Protein AF-A0A3B8YUJ9-F1 (afdb_monomer_lite)

Secondary structure (DSSP, 8-state):
----SSHHHHHHHHHHTT-SEEEE---TTTHHHHHHHHHHHHTTSS-EEEEES--TTHHHHHHTT--EEE-TTS-HHHHHHHHHHHH-

Radius of gyration: 12.64 Å; chains: 1; bounding box: 32×29×30 Å

Foldseek 3Di:
DPDDPALVRQLVVCVVVVHQEDEDDDDLVCCVPNVLVNVVSCPPPNHQYEYADCHPCNVVSVVSVNDHYHYPP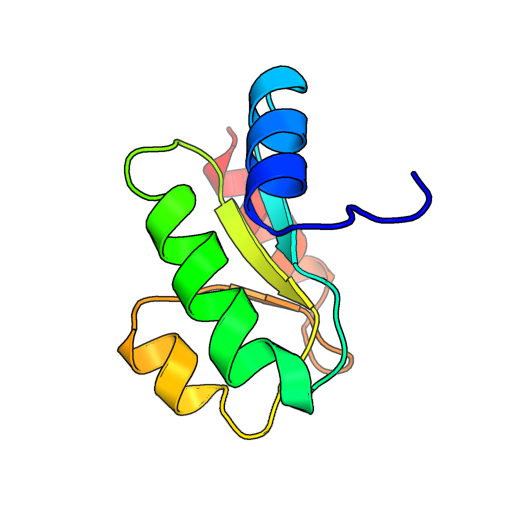DPVVVNVVVSVVSVD

Sequence (88 aa):
NNGFPTVEDGVTAARNAGADVVVLCSSDDEYVELAPKAFDLLKGGKEIFVVAGAPACMDDLKAHGIEYFIHVRSNVYETLKGFNKRLL

Structure (mmCIF, N/CA/C/O backbone):
data_AF-A0A3B8YUJ9-F1
#
_entry.id   AF-A0A3B8YUJ9-F1
#
loop_
_atom_site.group_PDB
_atom_site.id
_atom_site.type_symbol
_atom_site.label_atom_id
_atom_site.label_alt_id
_atom_site.label_comp_id
_atom_site.label_asym_id
_atom_site.label_entity_id
_atom_site.label_seq_id
_atom_site.pdbx_PDB_ins_code
_atom_site.Cartn_x
_atom_site.Cartn_y
_atom_site.Cartn_z
_atom_site.occupancy
_atom_site.B_iso_or_equiv
_atom_site.auth_seq_id
_atom_site.auth_comp_id
_atom_site.auth_asym_id
_atom_site.auth_atom_id
_atom_site.pdbx_PDB_model_num
ATOM 1 N N . ASN A 1 1 ? 5.081 15.516 2.692 1.00 62.22 1 ASN A N 1
ATOM 2 C CA . ASN A 1 1 ? 5.929 14.558 3.425 1.00 62.22 1 ASN A CA 1
ATOM 3 C C . ASN A 1 1 ? 7.006 14.096 2.453 1.00 62.22 1 ASN A C 1
ATOM 5 O O . ASN A 1 1 ? 6.643 13.802 1.323 1.00 62.22 1 ASN A O 1
ATOM 9 N N . ASN A 1 2 ? 8.284 14.110 2.833 1.00 82.12 2 ASN A N 1
ATOM 10 C CA . ASN A 1 2 ? 9.413 13.836 1.925 1.00 82.12 2 ASN A CA 1
ATOM 11 C C . ASN A 1 2 ? 9.762 12.337 1.839 1.00 82.12 2 ASN A C 1
ATOM 13 O O . ASN A 1 2 ? 10.866 11.984 1.441 1.00 82.12 2 ASN A O 1
ATOM 17 N N . GLY A 1 3 ? 8.829 11.466 2.227 1.00 87.06 3 GLY A N 1
ATOM 18 C CA . GLY A 1 3 ? 9.073 10.040 2.416 1.00 87.06 3 GLY A CA 1
ATOM 19 C C . GLY A 1 3 ? 9.495 9.716 3.848 1.00 87.06 3 GLY A C 1
ATOM 20 O O . GLY A 1 3 ? 9.678 10.608 4.679 1.00 87.06 3 GLY A O 1
ATOM 21 N N . PHE A 1 4 ? 9.613 8.423 4.130 1.00 93.00 4 PHE A N 1
ATOM 22 C CA . PHE A 1 4 ? 10.020 7.901 5.430 1.00 93.00 4 PHE A CA 1
ATOM 23 C C . PHE A 1 4 ? 11.326 7.115 5.285 1.00 93.00 4 PHE A C 1
ATOM 25 O O . PHE A 1 4 ? 11.486 6.425 4.279 1.00 93.00 4 PHE A O 1
ATOM 32 N N . PRO A 1 5 ? 12.247 7.185 6.263 1.00 91.19 5 PRO A N 1
ATOM 33 C CA . PRO A 1 5 ? 13.497 6.426 6.212 1.00 91.19 5 PRO A CA 1
ATOM 34 C C . PRO A 1 5 ? 13.284 4.909 6.270 1.00 91.19 5 PRO A C 1
ATOM 36 O O . PRO A 1 5 ? 14.106 4.153 5.762 1.00 91.19 5 PRO A O 1
ATOM 39 N N . THR A 1 6 ? 12.198 4.466 6.910 1.00 94.31 6 THR A N 1
ATOM 40 C CA . THR A 1 6 ? 11.852 3.053 7.073 1.00 94.31 6 THR A CA 1
ATOM 41 C C . THR A 1 6 ? 10.361 2.809 6.849 1.00 94.31 6 THR A C 1
ATOM 43 O O . THR A 1 6 ? 9.532 3.722 6.937 1.00 94.31 6 THR A O 1
ATOM 46 N N . VAL A 1 7 ? 10.006 1.549 6.583 1.00 95.56 7 VAL A N 1
ATOM 47 C CA . VAL A 1 7 ? 8.607 1.116 6.452 1.00 95.56 7 VAL A CA 1
ATOM 48 C C . VAL A 1 7 ? 7.863 1.299 7.776 1.00 95.56 7 VAL A C 1
ATOM 50 O O . VAL A 1 7 ? 6.721 1.748 7.789 1.00 95.56 7 VAL A O 1
ATOM 53 N N . GLU A 1 8 ? 8.520 0.993 8.891 1.00 95.88 8 GLU A N 1
ATOM 54 C CA . GLU A 1 8 ? 7.990 1.114 10.246 1.00 95.88 8 GLU A CA 1
ATOM 55 C C . GLU A 1 8 ? 7.596 2.553 10.587 1.00 95.88 8 GLU A C 1
ATOM 57 O O . GLU A 1 8 ? 6.505 2.783 11.119 1.00 95.88 8 GLU A O 1
ATOM 62 N N . ASP A 1 9 ? 8.445 3.521 10.231 1.00 95.75 9 ASP A N 1
ATOM 63 C CA . ASP A 1 9 ? 8.156 4.944 10.424 1.00 95.75 9 ASP A CA 1
ATOM 64 C C . ASP A 1 9 ? 6.932 5.367 9.604 1.00 95.75 9 ASP A C 1
ATOM 66 O O . ASP A 1 9 ? 6.050 6.070 10.104 1.00 95.75 9 ASP A O 1
ATOM 70 N N . GLY A 1 10 ? 6.840 4.889 8.358 1.00 95.88 10 GLY A N 1
ATOM 71 C CA . GLY A 1 10 ? 5.710 5.168 7.475 1.00 95.88 10 GLY A CA 1
ATOM 72 C C . GLY A 1 10 ? 4.394 4.576 7.975 1.00 95.88 10 GLY A C 1
ATOM 73 O O . GLY A 1 10 ? 3.383 5.277 8.020 1.00 95.88 10 GLY A O 1
ATOM 74 N N . VAL A 1 11 ? 4.406 3.315 8.415 1.00 95.81 11 VAL A N 1
ATOM 75 C CA . VAL A 1 11 ? 3.231 2.643 8.995 1.00 95.81 11 VAL A CA 1
ATOM 76 C C . VAL A 1 11 ? 2.790 3.337 10.283 1.00 95.81 11 VAL A C 1
ATOM 78 O O . VAL A 1 11 ? 1.601 3.590 10.477 1.00 95.81 11 VAL A O 1
ATOM 81 N N . THR A 1 12 ? 3.738 3.705 11.147 1.00 95.38 12 THR A N 1
ATOM 82 C CA . THR A 1 12 ? 3.444 4.424 12.393 1.00 95.38 12 THR A CA 1
ATOM 83 C C . THR A 1 12 ? 2.813 5.783 12.107 1.00 95.38 12 THR A C 1
ATOM 85 O O . THR A 1 12 ? 1.803 6.141 12.712 1.00 95.38 12 THR A O 1
ATOM 88 N N . ALA A 1 13 ? 3.357 6.534 11.147 1.00 95.94 13 ALA A N 1
ATOM 89 C CA . ALA A 1 13 ? 2.799 7.818 10.747 1.00 95.94 13 ALA A CA 1
ATOM 90 C C . ALA A 1 13 ? 1.394 7.685 10.138 1.00 95.94 13 ALA A C 1
ATOM 92 O O . ALA A 1 13 ? 0.522 8.490 10.461 1.00 95.94 13 ALA A O 1
ATOM 93 N N . ALA A 1 14 ? 1.154 6.664 9.308 1.00 95.75 14 ALA A N 1
ATOM 94 C CA . ALA A 1 14 ? -0.166 6.387 8.744 1.00 95.75 14 ALA A CA 1
ATOM 95 C C . ALA A 1 14 ? -1.206 6.082 9.835 1.00 95.75 14 ALA A C 1
ATOM 97 O O . ALA A 1 14 ? -2.289 6.672 9.838 1.00 95.75 14 ALA A O 1
ATOM 98 N N . ARG A 1 15 ? -0.848 5.237 10.810 1.00 94.50 15 ARG A N 1
ATOM 99 C CA . ARG A 1 15 ? -1.701 4.919 11.965 1.00 94.50 15 ARG A CA 1
ATOM 100 C C . ARG A 1 15 ? -1.986 6.137 12.834 1.00 94.50 15 ARG A C 1
ATOM 102 O O . ARG A 1 15 ? -3.136 6.374 13.192 1.00 94.50 15 ARG A O 1
ATOM 109 N N . ASN A 1 16 ? -0.966 6.941 13.127 1.00 95.19 16 ASN A N 1
ATOM 110 C CA . ASN A 1 16 ? -1.116 8.166 13.917 1.00 95.19 16 ASN A CA 1
ATOM 111 C C . ASN A 1 16 ? -1.987 9.213 13.212 1.00 95.19 16 ASN A C 1
ATOM 113 O O . ASN A 1 16 ? -2.687 9.976 13.873 1.00 95.19 16 ASN A O 1
ATOM 117 N N . ALA A 1 17 ? -1.966 9.240 11.879 1.00 95.19 17 ALA A N 1
ATOM 118 C CA . ALA A 1 17 ? -2.854 10.075 11.079 1.00 95.19 17 ALA A CA 1
ATOM 119 C C . ALA A 1 17 ? -4.292 9.527 11.000 1.00 95.19 17 ALA A C 1
ATOM 121 O O . ALA A 1 17 ? -5.160 10.197 10.445 1.00 95.19 17 ALA A O 1
ATOM 122 N N . GLY A 1 18 ? -4.550 8.322 11.525 1.00 95.00 18 GLY A N 1
ATOM 123 C CA . GLY A 1 18 ? -5.842 7.650 11.415 1.00 95.00 18 GLY A CA 1
ATOM 124 C C . GLY A 1 18 ? -6.212 7.313 9.972 1.00 95.00 18 GLY A C 1
ATOM 125 O O . GLY A 1 18 ? -7.397 7.310 9.647 1.00 95.00 18 GLY A O 1
ATOM 126 N N . ALA A 1 19 ? -5.216 7.083 9.110 1.00 96.06 19 ALA A N 1
ATOM 127 C CA . ALA A 1 19 ? -5.425 6.873 7.686 1.00 96.06 19 ALA A CA 1
ATOM 128 C C . ALA A 1 19 ? -6.299 5.641 7.425 1.00 96.06 19 ALA A C 1
ATOM 130 O O . ALA A 1 19 ? -6.087 4.588 8.013 1.00 96.06 19 ALA A O 1
ATOM 131 N N . ASP A 1 20 ? -7.250 5.761 6.503 1.00 96.75 20 ASP A N 1
ATOM 132 C CA . ASP A 1 20 ? -8.075 4.629 6.070 1.00 96.75 20 ASP A CA 1
ATOM 133 C C . ASP A 1 20 ? -7.475 3.886 4.866 1.00 96.75 20 ASP A C 1
ATOM 135 O O . ASP A 1 20 ? -7.825 2.740 4.590 1.00 96.75 20 ASP A O 1
ATOM 139 N N . VAL A 1 21 ? -6.552 4.528 4.145 1.00 96.88 21 VAL A N 1
ATOM 140 C CA . VAL A 1 21 ? -5.847 3.961 2.990 1.00 96.88 21 VAL A CA 1
ATOM 141 C C . VAL A 1 21 ? -4.362 4.281 3.108 1.00 96.88 21 VAL A C 1
ATOM 143 O O . VAL A 1 21 ? -3.988 5.437 3.311 1.00 96.88 21 VAL A O 1
ATOM 146 N N . VAL A 1 22 ? -3.515 3.267 2.9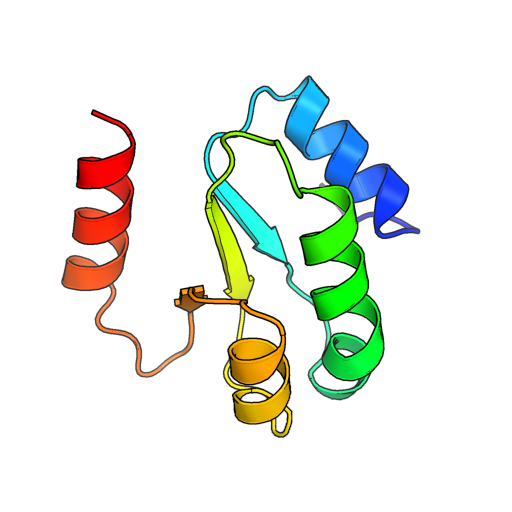38 1.00 97.19 22 VAL A N 1
ATOM 147 C CA . VAL A 1 22 ? -2.054 3.393 2.929 1.00 97.19 22 VAL A CA 1
ATOM 148 C C . VAL A 1 22 ? -1.531 2.944 1.574 1.00 97.19 22 VAL A C 1
ATOM 150 O O . VAL A 1 22 ? -1.676 1.784 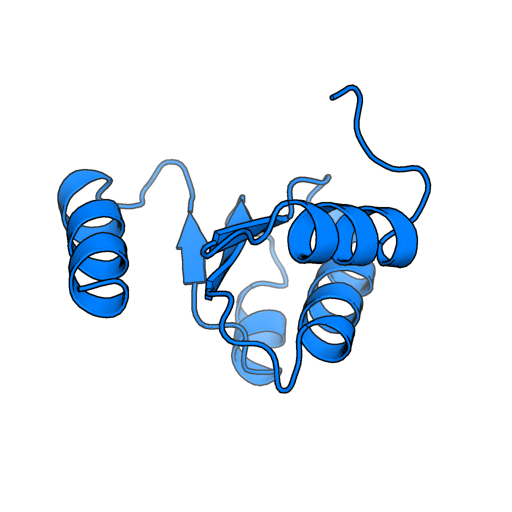1.198 1.00 97.19 22 VAL A O 1
ATOM 153 N N . VAL A 1 23 ? -0.913 3.871 0.842 1.00 96.88 23 VAL A N 1
ATOM 154 C CA . VAL A 1 23 ? -0.326 3.604 -0.475 1.00 96.88 23 VAL A CA 1
ATOM 155 C C . VAL A 1 23 ? 1.195 3.579 -0.352 1.00 96.88 23 VAL A C 1
ATOM 157 O O . VAL A 1 23 ? 1.803 4.603 -0.038 1.00 96.88 23 VAL A O 1
ATOM 160 N N . LEU A 1 24 ? 1.813 2.426 -0.604 1.00 96.94 24 LEU A N 1
ATOM 161 C CA . LEU A 1 24 ? 3.265 2.301 -0.680 1.00 96.94 24 LEU A CA 1
ATOM 162 C C . LEU A 1 24 ? 3.754 2.769 -2.055 1.00 96.94 24 LEU A C 1
ATOM 164 O O . LEU A 1 24 ? 3.288 2.271 -3.079 1.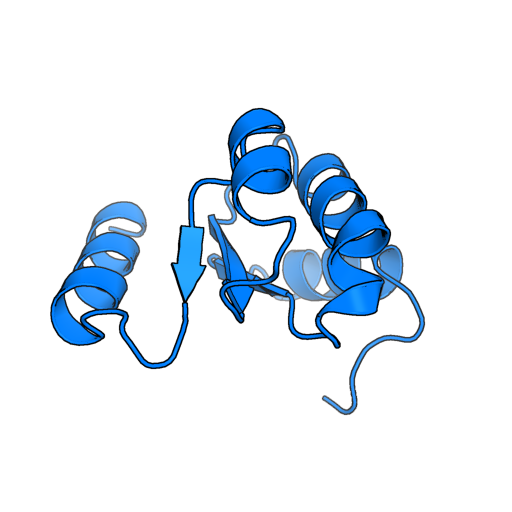00 96.94 24 LEU A O 1
ATOM 168 N N . CYS A 1 25 ? 4.707 3.700 -2.062 1.00 94.94 25 CYS A N 1
ATOM 169 C CA . CYS A 1 25 ? 5.335 4.243 -3.263 1.00 94.94 25 CYS A CA 1
ATOM 170 C C . CYS A 1 25 ? 6.860 4.154 -3.121 1.00 94.94 25 CYS A C 1
ATOM 172 O O . CYS A 1 25 ? 7.437 4.886 -2.320 1.00 94.94 25 CYS A O 1
ATOM 174 N N . SER A 1 26 ? 7.484 3.269 -3.897 1.00 93.56 26 SER A N 1
ATOM 175 C CA . SER A 1 26 ? 8.938 3.075 -3.993 1.00 93.56 26 SER A CA 1
ATOM 176 C C . SER A 1 26 ? 9.335 2.765 -5.439 1.00 93.56 26 SER A C 1
ATOM 178 O O . SER A 1 26 ? 8.506 2.861 -6.347 1.00 93.56 26 SER A O 1
ATOM 180 N N . SER A 1 27 ? 10.599 2.412 -5.668 1.00 91.44 27 SER A N 1
ATOM 181 C CA . SER A 1 27 ? 11.025 1.827 -6.941 1.00 91.44 27 SER A CA 1
ATOM 182 C C . SER A 1 27 ? 10.548 0.374 -7.100 1.00 91.44 27 SER A C 1
ATOM 184 O O . SER A 1 27 ? 10.251 -0.303 -6.114 1.00 91.44 27 SER A O 1
ATOM 186 N N . ASP A 1 28 ? 10.493 -0.114 -8.345 1.00 90.44 28 ASP A N 1
ATOM 187 C CA . ASP A 1 28 ? 10.027 -1.476 -8.644 1.00 90.44 28 ASP A CA 1
ATOM 188 C C . ASP A 1 28 ? 10.886 -2.562 -7.974 1.00 90.44 28 ASP A C 1
ATOM 190 O O . ASP A 1 28 ? 10.343 -3.552 -7.481 1.00 90.44 28 ASP A O 1
ATOM 194 N N . ASP A 1 29 ? 12.204 -2.350 -7.908 1.00 91.44 29 ASP A N 1
ATOM 195 C CA . ASP A 1 29 ? 13.159 -3.298 -7.322 1.00 91.44 29 ASP A CA 1
ATOM 196 C C . ASP A 1 29 ? 12.981 -3.427 -5.801 1.00 91.44 29 ASP A C 1
ATOM 198 O O . ASP A 1 29 ? 13.109 -4.512 -5.235 1.00 91.44 29 ASP A O 1
ATOM 202 N N . GLU A 1 30 ? 12.626 -2.331 -5.127 1.00 92.75 30 GLU A N 1
ATOM 203 C CA . GLU A 1 30 ? 12.455 -2.309 -3.673 1.00 92.75 30 GLU A CA 1
ATOM 204 C C . GLU A 1 30 ? 11.151 -2.977 -3.218 1.00 92.75 30 GLU A C 1
ATOM 206 O O . GLU A 1 30 ? 11.048 -3.420 -2.071 1.00 92.75 30 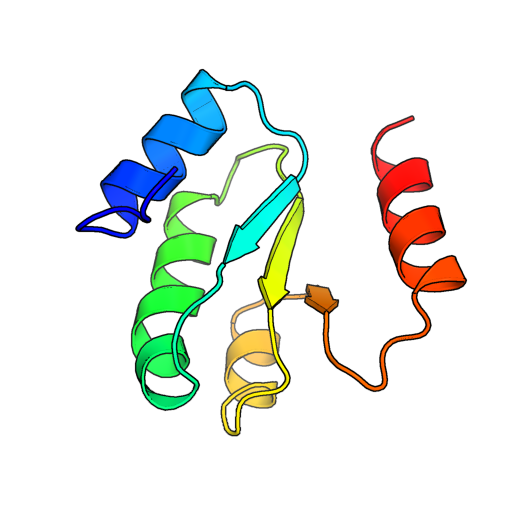GLU A O 1
ATOM 211 N N . TYR A 1 31 ? 10.140 -3.093 -4.085 1.00 94.25 31 TYR A N 1
ATOM 212 C CA . TYR A 1 31 ? 8.850 -3.662 -3.682 1.00 94.25 31 TYR A CA 1
ATOM 213 C C . TYR A 1 31 ? 8.929 -5.127 -3.255 1.00 94.25 31 TYR A C 1
ATOM 215 O O . TYR A 1 31 ? 8.100 -5.544 -2.448 1.00 94.25 31 TYR A O 1
ATOM 223 N N . VAL A 1 32 ? 9.920 -5.885 -3.735 1.00 94.19 32 VAL A N 1
ATOM 224 C CA . VAL A 1 32 ? 10.144 -7.283 -3.328 1.00 94.19 32 VAL A CA 1
ATOM 225 C C . VAL A 1 32 ? 10.327 -7.394 -1.812 1.00 94.19 32 VAL A C 1
ATOM 227 O O . VAL A 1 32 ? 9.812 -8.321 -1.193 1.00 94.19 32 VAL A O 1
ATOM 230 N N . GLU A 1 33 ? 11.006 -6.422 -1.203 1.00 95.06 33 GLU A N 1
ATOM 231 C CA . GLU A 1 33 ? 11.263 -6.400 0.238 1.00 95.06 33 GLU A CA 1
ATOM 232 C C . GLU A 1 33 ? 10.252 -5.526 0.987 1.00 95.06 33 GLU A C 1
ATOM 234 O O . GLU A 1 33 ? 9.719 -5.917 2.030 1.00 95.06 33 GLU A O 1
ATOM 239 N N . LEU A 1 34 ? 9.963 -4.331 0.461 1.00 96.56 34 LEU A N 1
ATOM 240 C CA . LEU A 1 34 ? 9.199 -3.322 1.190 1.00 96.56 34 LEU A CA 1
ATOM 241 C C . LEU A 1 34 ? 7.699 -3.622 1.225 1.00 96.56 34 LEU A C 1
ATOM 243 O O . LEU A 1 34 ? 7.061 -3.364 2.247 1.00 96.56 34 LEU A O 1
ATOM 247 N N . ALA A 1 35 ? 7.116 -4.161 0.148 1.00 97.06 35 ALA A N 1
ATOM 248 C CA . ALA A 1 35 ? 5.670 -4.367 0.081 1.00 97.06 35 ALA A CA 1
ATOM 249 C C . ALA A 1 35 ? 5.175 -5.491 1.010 1.00 97.06 35 ALA A C 1
ATOM 251 O O . ALA A 1 35 ? 4.241 -5.225 1.772 1.00 97.06 35 ALA A O 1
ATOM 252 N N . PRO A 1 36 ? 5.796 -6.691 1.052 1.00 97.25 36 PRO A N 1
ATOM 253 C CA . PRO A 1 36 ? 5.420 -7.727 2.015 1.00 97.25 36 PRO A CA 1
ATOM 254 C C . PRO A 1 36 ? 5.605 -7.256 3.458 1.00 97.25 36 PRO A C 1
ATOM 256 O O . PRO A 1 36 ? 4.716 -7.440 4.287 1.00 97.25 36 PRO A O 1
ATOM 259 N N . LYS A 1 37 ? 6.717 -6.563 3.741 1.00 97.69 37 LYS A N 1
ATOM 260 C CA . LYS A 1 37 ? 7.011 -6.016 5.069 1.00 97.69 37 LYS A CA 1
ATOM 261 C C . LYS A 1 37 ? 5.962 -4.995 5.517 1.00 97.69 37 LYS A C 1
ATOM 263 O O . LYS A 1 37 ? 5.466 -5.075 6.638 1.00 97.69 37 LYS A O 1
ATOM 268 N N . ALA A 1 38 ? 5.606 -4.045 4.650 1.00 97.31 38 ALA A N 1
ATOM 269 C CA . ALA A 1 38 ? 4.575 -3.048 4.938 1.00 97.31 38 ALA A CA 1
ATOM 270 C C . ALA A 1 38 ? 3.208 -3.702 5.163 1.00 97.31 38 ALA A C 1
ATOM 272 O O . ALA A 1 38 ? 2.514 -3.365 6.122 1.00 97.31 38 ALA A O 1
ATOM 273 N N . PHE A 1 39 ? 2.852 -4.667 4.313 1.00 97.44 39 PHE A N 1
ATOM 274 C CA . PHE A 1 39 ? 1.615 -5.427 4.439 1.00 97.44 39 PHE A CA 1
ATOM 275 C C . PHE A 1 39 ? 1.544 -6.177 5.773 1.00 97.44 39 PHE A C 1
ATOM 277 O O . PHE A 1 39 ? 0.541 -6.083 6.477 1.00 97.44 39 PHE A O 1
ATOM 284 N N . ASP A 1 40 ? 2.625 -6.853 6.165 1.00 97.19 40 ASP A N 1
ATOM 285 C CA . ASP A 1 40 ? 2.699 -7.586 7.428 1.00 97.19 40 ASP A CA 1
ATOM 286 C C . ASP A 1 40 ? 2.607 -6.662 8.649 1.00 97.19 40 ASP A C 1
ATOM 288 O O . ASP A 1 40 ? 1.920 -6.994 9.613 1.00 97.19 40 ASP A O 1
ATOM 292 N N . LEU A 1 41 ? 3.224 -5.478 8.602 1.00 97.00 41 LEU A N 1
ATOM 293 C CA . LEU A 1 41 ? 3.118 -4.476 9.669 1.00 97.00 41 LEU A CA 1
ATOM 294 C C . LEU A 1 41 ? 1.704 -3.889 9.796 1.00 97.00 41 LEU A C 1
ATOM 296 O O . LEU A 1 41 ? 1.279 -3.529 10.899 1.00 97.00 41 LEU A O 1
ATOM 300 N N . LEU A 1 42 ? 0.970 -3.800 8.685 1.00 96.12 42 LEU A N 1
ATOM 301 C CA . LEU A 1 42 ? -0.409 -3.314 8.637 1.00 96.12 42 LEU A CA 1
ATOM 302 C C . LEU A 1 42 ? -1.449 -4.394 8.971 1.00 96.12 42 LEU A C 1
ATOM 304 O O . LEU A 1 42 ? -2.606 -4.046 9.211 1.00 96.12 42 LEU A O 1
ATOM 308 N N . LYS A 1 43 ? -1.068 -5.680 9.057 1.00 93.38 43 LYS A N 1
ATOM 309 C CA . LYS A 1 43 ? -1.988 -6.765 9.438 1.00 93.38 43 LYS A CA 1
ATOM 310 C C . LYS A 1 43 ? -2.695 -6.466 10.763 1.00 93.38 43 LYS A C 1
ATOM 312 O O . LYS A 1 43 ? -2.095 -5.994 11.726 1.00 93.38 43 LYS A O 1
ATOM 317 N N . GLY A 1 44 ? -3.993 -6.767 10.801 1.00 88.06 44 GLY A N 1
ATOM 318 C CA . GLY A 1 44 ? -4.870 -6.477 11.941 1.00 88.06 44 GLY A CA 1
ATOM 319 C C . GLY A 1 44 ? -5.335 -5.019 12.030 1.00 88.06 44 GLY A C 1
ATOM 320 O O . GLY A 1 44 ? -6.152 -4.703 12.892 1.00 88.06 44 GLY A O 1
ATOM 321 N N . GLY A 1 45 ? -4.842 -4.148 11.147 1.00 90.75 45 GLY A N 1
ATOM 322 C CA . GLY A 1 45 ? -5.349 -2.798 10.948 1.00 90.75 45 GLY A CA 1
ATOM 323 C C . GLY A 1 45 ? -6.648 -2.755 10.134 1.00 90.75 45 GLY A C 1
ATOM 324 O O . GLY A 1 45 ? -7.085 -3.760 9.570 1.00 90.75 45 GLY A O 1
ATOM 325 N N . LYS A 1 46 ? -7.270 -1.573 10.080 1.00 90.31 46 LYS A N 1
ATOM 326 C CA . LYS A 1 46 ? -8.464 -1.289 9.257 1.00 90.31 46 LYS A CA 1
ATOM 327 C C . LYS A 1 46 ? -8.114 -0.701 7.885 1.00 90.31 46 LYS A C 1
ATOM 329 O O . LYS A 1 46 ? -8.995 -0.500 7.055 1.00 90.31 46 LYS A O 1
ATOM 334 N N . GLU A 1 47 ? -6.846 -0.369 7.683 1.00 95.94 47 GLU A N 1
ATOM 335 C CA . GLU A 1 47 ? -6.350 0.367 6.535 1.00 95.94 47 GLU A CA 1
ATOM 336 C C . GLU A 1 47 ? -6.372 -0.488 5.266 1.00 95.94 47 GLU A C 1
ATOM 338 O O . GLU A 1 47 ? -5.938 -1.640 5.251 1.00 95.94 47 GLU A O 1
ATOM 343 N N . ILE A 1 48 ? -6.811 0.104 4.158 1.00 96.56 48 ILE A N 1
ATOM 344 C CA . ILE A 1 48 ? -6.656 -0.493 2.834 1.00 96.56 48 ILE A CA 1
ATOM 345 C C . ILE A 1 48 ? -5.205 -0.285 2.393 1.00 96.56 48 ILE A C 1
ATOM 347 O O . ILE A 1 48 ? -4.789 0.848 2.146 1.00 96.56 48 ILE A O 1
ATOM 351 N N . PHE A 1 49 ? -4.435 -1.366 2.273 1.00 97.69 49 PHE A N 1
ATOM 352 C CA . PHE A 1 49 ? -3.067 -1.308 1.758 1.00 97.69 49 PHE A CA 1
ATOM 353 C C . PHE A 1 49 ? -3.039 -1.393 0.229 1.00 97.69 49 PHE A C 1
ATOM 355 O O . PHE A 1 49 ? -3.653 -2.286 -0.353 1.00 97.69 49 PHE A O 1
ATOM 362 N N . VAL A 1 50 ? -2.310 -0.481 -0.418 1.00 97.75 50 VAL A N 1
ATOM 363 C CA . VAL A 1 50 ? -2.204 -0.374 -1.879 1.00 97.75 50 VAL A CA 1
ATOM 364 C C . VAL A 1 50 ? -0.738 -0.244 -2.290 1.00 97.75 50 VAL A C 1
ATOM 366 O O . VAL A 1 50 ? -0.003 0.550 -1.709 1.00 97.75 50 VAL A O 1
ATOM 369 N N . VAL A 1 51 ? -0.316 -0.955 -3.334 1.00 97.69 51 VAL A N 1
ATOM 370 C CA . VAL A 1 51 ? 0.999 -0.751 -3.970 1.00 97.69 51 VAL A CA 1
ATOM 371 C C . VAL A 1 51 ? 0.851 0.177 -5.182 1.00 97.69 51 VAL A C 1
ATOM 373 O O . VAL A 1 51 ? 0.013 -0.055 -6.058 1.00 97.69 51 VAL A O 1
ATOM 376 N N . ALA A 1 52 ? 1.653 1.243 -5.247 1.00 96.69 52 ALA A N 1
ATOM 377 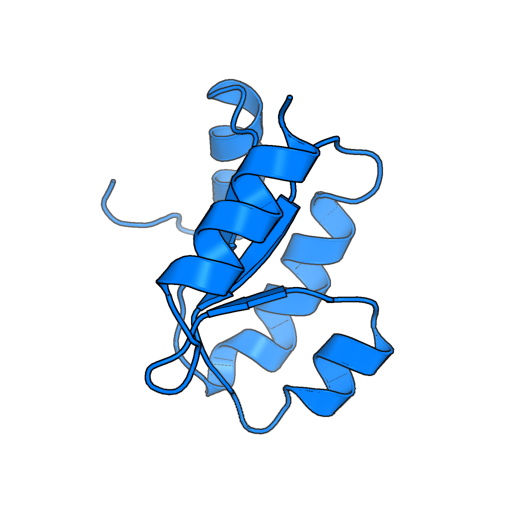C CA . ALA A 1 52 ? 1.676 2.178 -6.372 1.00 96.69 52 ALA A CA 1
ATOM 378 C C . ALA A 1 52 ? 2.557 1.649 -7.512 1.00 96.69 52 ALA A C 1
ATOM 380 O O . ALA A 1 52 ? 3.704 2.060 -7.685 1.00 96.69 52 ALA A O 1
ATOM 381 N N . GLY A 1 53 ? 2.017 0.721 -8.296 1.00 94.81 53 GLY A N 1
ATOM 382 C CA . GLY A 1 53 ? 2.692 0.181 -9.467 1.00 94.81 53 GLY A CA 1
ATOM 383 C C . GLY A 1 53 ? 2.146 -1.171 -9.900 1.00 94.81 53 GLY A C 1
ATOM 384 O O . GLY A 1 53 ? 1.201 -1.708 -9.323 1.00 94.81 53 GLY A O 1
ATOM 385 N N . ALA A 1 54 ? 2.764 -1.711 -10.942 1.00 94.56 54 ALA A N 1
ATOM 386 C CA . ALA A 1 54 ? 2.600 -3.095 -11.370 1.00 94.56 54 ALA A CA 1
ATOM 387 C C . ALA A 1 54 ? 4.004 -3.704 -11.526 1.00 94.56 54 ALA A C 1
ATOM 389 O O . ALA A 1 54 ? 4.440 -3.920 -12.659 1.00 94.56 54 ALA A O 1
ATOM 390 N N . PRO A 1 55 ? 4.741 -3.884 -10.411 1.00 93.94 55 PRO A N 1
ATOM 391 C CA . PRO A 1 55 ? 6.119 -4.356 -10.466 1.00 93.94 55 PRO A CA 1
ATOM 392 C C . PRO A 1 55 ? 6.186 -5.782 -11.012 1.00 93.94 55 PRO A C 1
ATOM 394 O O . PRO A 1 55 ? 5.200 -6.518 -10.983 1.00 93.94 55 PRO A O 1
ATOM 397 N N . ALA A 1 56 ? 7.363 -6.214 -11.464 1.00 94.75 56 ALA A N 1
ATOM 398 C CA . ALA A 1 56 ? 7.546 -7.574 -11.976 1.00 94.75 56 ALA A CA 1
ATOM 399 C C . ALA A 1 56 ? 7.155 -8.660 -10.948 1.00 94.75 56 ALA A C 1
ATOM 401 O O . ALA A 1 56 ? 6.660 -9.714 -11.334 1.00 94.75 56 ALA A O 1
ATOM 402 N N . CYS A 1 57 ? 7.301 -8.376 -9.648 1.00 94.06 57 CYS A N 1
ATOM 403 C CA . CYS A 1 57 ? 6.907 -9.254 -8.542 1.00 94.06 57 CYS A CA 1
ATOM 404 C C . CYS A 1 57 ? 5.413 -9.179 -8.167 1.00 94.06 57 CYS A C 1
ATOM 406 O O . CYS A 1 57 ? 5.013 -9.732 -7.147 1.00 94.06 57 CYS A O 1
ATOM 408 N N . MET A 1 58 ? 4.562 -8.494 -8.943 1.00 95.31 58 MET A N 1
ATOM 409 C CA . MET A 1 58 ? 3.149 -8.275 -8.597 1.00 95.31 58 MET A CA 1
ATOM 410 C C . MET A 1 58 ? 2.401 -9.575 -8.271 1.00 95.31 58 MET A C 1
ATOM 412 O O . MET A 1 58 ? 1.575 -9.587 -7.362 1.00 95.31 58 MET A O 1
ATOM 416 N N . ASP A 1 59 ? 2.668 -10.663 -8.993 1.00 96.44 59 ASP A N 1
ATOM 417 C CA . ASP A 1 59 ? 1.992 -11.939 -8.747 1.00 96.44 59 ASP A CA 1
ATOM 418 C C . ASP A 1 59 ? 2.461 -12.613 -7.448 1.00 96.44 59 ASP A C 1
ATOM 420 O O . ASP A 1 59 ? 1.632 -13.175 -6.731 1.00 96.44 59 ASP A O 1
ATOM 424 N N . ASP A 1 60 ? 3.731 -12.450 -7.068 1.00 96.19 60 ASP A N 1
ATOM 425 C CA . ASP A 1 60 ? 4.240 -12.886 -5.761 1.00 96.19 60 ASP A CA 1
ATOM 426 C C . ASP A 1 60 ? 3.617 -12.059 -4.627 1.00 96.19 60 ASP A C 1
ATOM 428 O O . ASP A 1 60 ? 3.191 -12.599 -3.605 1.00 96.19 60 ASP A O 1
ATOM 432 N N . LEU A 1 61 ? 3.479 -10.742 -4.827 1.00 96.81 61 LEU A N 1
ATOM 433 C CA . LEU A 1 61 ? 2.815 -9.852 -3.871 1.00 96.81 61 LEU A CA 1
ATOM 434 C C . LEU A 1 61 ? 1.337 -10.225 -3.682 1.00 96.81 61 LEU A C 1
ATOM 436 O O . LEU A 1 61 ? 0.845 -10.251 -2.551 1.00 96.81 61 LEU A O 1
ATOM 440 N N . LYS A 1 62 ? 0.633 -10.573 -4.766 1.00 97.00 62 LYS A N 1
ATOM 441 C CA . LYS A 1 62 ? -0.736 -11.110 -4.688 1.00 97.00 62 LYS A CA 1
ATOM 442 C C . LYS A 1 62 ? -0.779 -12.435 -3.935 1.00 97.00 62 LYS A C 1
ATOM 444 O O . LYS A 1 62 ? -1.675 -12.626 -3.118 1.00 97.00 62 LYS A O 1
ATOM 449 N N . ALA A 1 63 ? 0.178 -13.333 -4.175 1.00 97.00 63 ALA A N 1
ATOM 450 C CA . ALA A 1 63 ? 0.274 -14.601 -3.453 1.00 97.00 63 ALA A CA 1
ATOM 451 C C . ALA A 1 63 ? 0.524 -14.399 -1.945 1.00 97.00 63 ALA A C 1
ATOM 453 O O . ALA A 1 63 ? 0.035 -15.188 -1.137 1.00 97.00 63 ALA A O 1
ATOM 454 N N . HIS A 1 64 ? 1.201 -13.311 -1.557 1.00 96.12 64 HIS A N 1
ATOM 455 C CA . HIS A 1 64 ? 1.364 -12.885 -0.157 1.00 96.12 64 HIS A CA 1
ATOM 456 C C . HIS A 1 64 ? 0.085 -12.291 0.467 1.00 96.12 64 HIS A C 1
ATOM 458 O O . HIS A 1 64 ? 0.015 -12.089 1.681 1.00 96.12 64 HIS A O 1
ATOM 464 N N . GLY A 1 65 ? -0.944 -12.029 -0.343 1.00 96.06 65 GLY A N 1
ATOM 465 C CA . GLY A 1 65 ? -2.243 -11.501 0.085 1.00 96.06 65 GLY A CA 1
ATOM 466 C C . GLY A 1 65 ? -2.459 -10.013 -0.197 1.00 96.06 65 GLY A C 1
ATOM 467 O O . GLY A 1 65 ? -3.468 -9.460 0.237 1.00 96.06 65 GLY A O 1
ATOM 468 N N . ILE A 1 66 ? -1.551 -9.347 -0.916 1.00 97.19 66 ILE A N 1
ATOM 469 C CA . ILE A 1 66 ? -1.731 -7.943 -1.305 1.00 97.19 66 ILE A CA 1
ATOM 470 C C . ILE A 1 66 ? -2.750 -7.871 -2.448 1.00 97.19 66 ILE A C 1
ATOM 472 O O . ILE A 1 66 ? -2.506 -8.352 -3.553 1.00 97.19 66 ILE A O 1
ATOM 476 N N . GLU A 1 67 ? -3.900 -7.252 -2.184 1.00 95.69 67 GLU A N 1
ATOM 477 C CA . GLU A 1 67 ? -5.020 -7.207 -3.134 1.00 95.69 67 GLU A CA 1
ATOM 478 C C . GLU A 1 67 ? -5.005 -5.980 -4.056 1.00 95.69 67 GLU A C 1
ATOM 480 O O . GLU A 1 67 ? -5.419 -6.073 -5.214 1.00 95.69 67 GLU A O 1
ATOM 485 N N . TYR A 1 68 ? -4.570 -4.816 -3.557 1.00 96.81 68 TYR A N 1
ATOM 486 C CA . TYR A 1 68 ? -4.771 -3.543 -4.251 1.00 96.81 68 TYR A CA 1
ATOM 487 C C . TYR A 1 68 ? -3.488 -2.994 -4.856 1.00 96.81 68 TYR A C 1
ATOM 489 O O . TYR A 1 68 ? -2.465 -2.826 -4.193 1.00 96.81 68 TYR A O 1
ATOM 497 N N . PHE A 1 69 ? -3.603 -2.620 -6.125 1.00 96.94 69 PHE A N 1
ATOM 498 C CA . PHE A 1 69 ? -2.549 -1.992 -6.903 1.00 96.94 69 PHE A CA 1
ATOM 499 C C . PHE A 1 69 ? -3.141 -0.811 -7.666 1.00 96.94 69 PHE A C 1
ATOM 501 O O . PHE A 1 69 ? -4.247 -0.908 -8.205 1.00 96.94 69 PHE A O 1
ATOM 508 N N . ILE A 1 70 ? -2.404 0.294 -7.730 1.00 96.31 70 ILE A N 1
ATOM 509 C CA . ILE A 1 70 ? -2.758 1.449 -8.557 1.00 96.31 70 ILE A CA 1
ATOM 510 C C . ILE A 1 70 ? -1.613 1.759 -9.519 1.00 96.31 70 ILE A C 1
ATOM 512 O O . ILE A 1 70 ? -0.482 1.996 -9.113 1.00 96.31 70 ILE A O 1
ATOM 516 N N . HIS A 1 71 ? -1.900 1.721 -10.816 1.00 95.31 71 HIS A N 1
ATOM 517 C CA . HIS A 1 71 ? -0.926 1.909 -11.888 1.00 95.31 71 HIS A CA 1
ATOM 518 C C . HIS A 1 71 ? -1.577 2.605 -13.091 1.00 95.31 71 HIS A C 1
ATOM 520 O O . HIS A 1 71 ? -2.788 2.803 -13.146 1.00 95.31 71 HIS A O 1
ATOM 526 N N . VAL A 1 72 ? -0.782 2.950 -14.108 1.00 94.81 72 VAL A N 1
ATOM 527 C CA . VAL A 1 72 ? -1.227 3.747 -15.273 1.00 94.81 72 VAL A CA 1
ATOM 528 C C . VAL A 1 72 ? -2.370 3.121 -16.092 1.00 94.81 72 VAL A C 1
ATOM 530 O O . VAL A 1 72 ? -3.035 3.808 -16.860 1.00 94.81 72 VAL A O 1
ATOM 533 N N . ARG A 1 73 ? -2.613 1.814 -15.941 1.00 95.06 73 ARG A N 1
ATOM 534 C CA . ARG A 1 73 ? -3.707 1.093 -16.619 1.00 95.06 73 ARG A CA 1
ATOM 535 C C . ARG A 1 73 ? -4.904 0.812 -15.706 1.00 95.06 73 ARG A C 1
ATOM 537 O O . ARG A 1 73 ? -5.874 0.217 -16.165 1.00 95.06 73 ARG A O 1
ATOM 544 N N . SER A 1 74 ? -4.846 1.197 -14.433 1.00 94.44 74 SER A N 1
ATOM 545 C CA . SER A 1 74 ? -5.981 1.064 -13.522 1.00 94.44 74 SER A CA 1
ATOM 546 C C . SER A 1 74 ? -7.111 1.995 -13.969 1.00 94.44 74 SER A C 1
ATOM 548 O O . SER A 1 74 ? -6.881 3.163 -14.285 1.00 94.44 74 SER A O 1
ATOM 550 N N . ASN A 1 75 ? -8.353 1.503 -13.970 1.00 96.62 75 ASN A N 1
ATOM 551 C CA . ASN A 1 75 ? -9.511 2.374 -14.144 1.00 96.62 75 ASN A CA 1
ATOM 552 C C . ASN A 1 75 ? -9.709 3.188 -12.860 1.00 96.62 75 ASN A C 1
ATOM 554 O O . ASN A 1 75 ? -10.297 2.706 -11.894 1.00 96.62 75 ASN A O 1
ATOM 558 N N . VAL A 1 76 ? -9.218 4.428 -12.866 1.00 94.38 76 VAL A N 1
ATOM 559 C CA . VAL A 1 76 ? -9.207 5.310 -11.692 1.00 94.38 76 VAL A CA 1
ATOM 560 C C . VAL A 1 76 ? -10.603 5.491 -11.092 1.00 94.38 76 VAL A C 1
ATOM 562 O O . VAL A 1 76 ? -10.745 5.462 -9.872 1.00 94.38 76 VAL A O 1
ATOM 565 N N . TYR A 1 77 ? -11.639 5.631 -11.925 1.00 96.00 77 TYR A N 1
ATOM 566 C CA . TYR A 1 77 ? -13.007 5.811 -11.438 1.00 96.00 77 TYR A CA 1
ATOM 567 C C . TYR A 1 77 ? -13.488 4.589 -10.647 1.00 96.00 77 TYR A C 1
ATOM 569 O O . TYR A 1 77 ? -13.947 4.733 -9.514 1.00 96.00 77 TYR A O 1
ATOM 577 N N . GLU A 1 78 ? -13.338 3.386 -11.206 1.00 97.06 78 GLU A N 1
ATOM 578 C CA . GLU A 1 78 ? -13.778 2.157 -10.534 1.00 97.06 78 GLU A CA 1
ATOM 579 C C . GLU A 1 78 ? -12.932 1.841 -9.295 1.00 97.06 78 GLU A C 1
ATOM 581 O O . GLU A 1 78 ? -13.482 1.460 -8.261 1.00 97.06 78 GLU A O 1
ATOM 586 N N . THR A 1 79 ? -11.616 2.070 -9.348 1.00 95.38 79 THR A N 1
ATOM 587 C CA . THR A 1 79 ? -10.719 1.879 -8.199 1.00 95.38 79 THR A CA 1
ATOM 588 C C . THR A 1 79 ? -11.105 2.789 -7.030 1.00 95.38 79 THR A C 1
ATOM 590 O O . THR A 1 79 ? -11.340 2.301 -5.924 1.00 95.38 79 THR A O 1
ATOM 593 N N . LEU A 1 80 ? -11.242 4.100 -7.265 1.00 95.19 80 LEU A N 1
ATOM 594 C CA . LEU A 1 80 ? -11.588 5.056 -6.206 1.00 95.19 80 LEU A CA 1
ATOM 595 C C . LEU A 1 80 ? -13.003 4.826 -5.663 1.00 95.19 80 LEU A C 1
ATOM 597 O O . LEU A 1 80 ? -13.223 4.895 -4.455 1.00 95.19 80 LEU A O 1
ATOM 601 N N . LYS A 1 81 ? -13.961 4.487 -6.533 1.00 96.50 81 LYS A N 1
ATOM 602 C CA . LYS A 1 81 ? -15.317 4.106 -6.119 1.00 96.50 81 LYS A CA 1
ATOM 603 C C . LYS A 1 81 ? -15.314 2.837 -5.264 1.00 96.50 81 LYS A C 1
ATOM 605 O O . LYS A 1 81 ? -16.084 2.752 -4.308 1.00 96.50 81 LYS A O 1
ATOM 610 N N . GLY A 1 82 ? -14.459 1.868 -5.591 1.00 95.94 82 GLY A N 1
ATOM 611 C CA . GLY A 1 82 ? -14.254 0.647 -4.815 1.00 95.94 82 GLY A CA 1
ATOM 612 C C . GLY A 1 82 ? -13.734 0.929 -3.407 1.00 95.94 82 GLY A C 1
ATOM 613 O O . GLY A 1 82 ? -14.298 0.407 -2.447 1.00 95.94 82 GLY A O 1
ATOM 614 N N . PHE A 1 83 ? -12.726 1.796 -3.272 1.00 95.31 83 PHE A N 1
ATOM 615 C CA . PHE A 1 83 ? -12.231 2.228 -1.962 1.00 95.31 83 PHE A CA 1
ATOM 616 C C . PHE A 1 83 ? -13.302 2.979 -1.176 1.00 95.31 83 PHE A C 1
ATOM 618 O O . PHE A 1 83 ? -13.597 2.601 -0.050 1.00 95.31 83 PHE A O 1
ATOM 625 N N . ASN A 1 84 ? -13.967 3.960 -1.790 1.00 95.12 84 ASN A N 1
ATOM 626 C CA . ASN A 1 84 ? -15.013 4.734 -1.124 1.00 95.12 84 ASN A CA 1
ATOM 627 C C . ASN A 1 84 ? -16.137 3.848 -0.560 1.00 95.12 84 ASN A C 1
ATOM 629 O O . ASN A 1 84 ? -16.590 4.068 0.553 1.00 95.12 84 ASN A O 1
ATOM 633 N N . LYS A 1 85 ? -16.568 2.812 -1.292 1.00 96.19 85 LYS A N 1
ATOM 634 C CA . LYS A 1 85 ? -17.584 1.861 -0.806 1.00 96.19 85 LYS A CA 1
ATOM 635 C C . LYS A 1 85 ? -17.152 1.051 0.418 1.00 96.19 85 LYS A C 1
ATOM 637 O O . LYS A 1 85 ? -18.020 0.582 1.134 1.00 96.19 85 LYS A O 1
ATOM 642 N N . ARG A 1 86 ? -15.851 0.828 0.614 1.00 93.19 86 ARG A N 1
ATOM 643 C CA . ARG A 1 86 ? -15.314 0.079 1.763 1.00 93.19 86 ARG A CA 1
ATOM 644 C C . ARG A 1 86 ? -15.165 0.942 3.014 1.00 93.19 86 ARG A C 1
ATOM 646 O O . ARG A 1 86 ? -14.982 0.392 4.091 1.00 93.19 86 ARG A O 1
ATOM 653 N N . LEU A 1 87 ? -15.206 2.265 2.852 1.00 92.31 87 LEU A N 1
ATOM 654 C CA . LEU A 1 87 ? -15.026 3.247 3.923 1.00 92.31 87 LEU A CA 1
ATOM 655 C C . LEU A 1 87 ? -16.346 3.874 4.406 1.00 92.31 87 LEU A C 1
ATOM 657 O O . LEU A 1 87 ? -16.322 4.678 5.335 1.00 92.31 87 LEU A O 1
ATOM 661 N N . LEU A 1 88 ? -17.469 3.535 3.766 1.00 87.31 88 LEU A N 1
ATOM 662 C CA . LEU A 1 88 ? -18.832 3.920 4.153 1.00 87.31 88 LEU A CA 1
ATOM 663 C C . LEU A 1 88 ? -19.499 2.794 4.945 1.00 87.31 88 LEU A C 1
ATOM 665 O O . LEU A 1 88 ? -20.259 3.127 5.879 1.00 87.31 88 LEU A O 1
#

pLDDT: mean 94.6, std 4.35, range [62.22, 97.75]